Protein AF-A0A530ZH73-F1 (afdb_monomer_lite)

pLDDT: mean 87.18, std 15.29, range [37.81, 98.38]

Sequence (153 aa):
VDGMTAANDLGLTTAVPARSTIYADTYPRTIEIEASAGDPKAVRPVIYKLDFKRIAAKTAFWAGRPAMRVVQALTWFRDERSSFDAAINGIVRDLSRNPDRDKIAQDLRDNIHAVPAWMYPLVETITRRIAEDQTEGGPEPERAKGDHAEDVH

Secondary structure (DSSP, 8-state):
--HHHHHHHTTS-----SEEEEEESS--EEEEEETTTT-TT-SS--EEEEEEEE--GGG-TTTTSTTHHHHHHHHHHHHTT--HHHHHHHHHHHHTT-TTHHHHHHHHHHTGGGS-GGGHHHHHHHHHHHHHHHHHTSPPP------------

Radius of gyration: 22.28 Å; chains: 1; bounding box: 69×63×49 Å

Structure (mmCIF, N/CA/C/O backbone):
data_AF-A0A530ZH73-F1
#
_entry.id   AF-A0A530ZH73-F1
#
loop_
_atom_site.group_PDB
_atom_site.id
_atom_site.type_symbol
_atom_site.label_atom_id
_atom_site.label_alt_id
_atom_site.label_comp_id
_atom_site.label_asym_id
_atom_site.label_entity_id
_atom_site.label_seq_id
_atom_site.pdbx_PDB_ins_code
_atom_site.Cartn_x
_atom_site.Cartn_y
_atom_site.Cartn_z
_atom_site.occupancy
_atom_site.B_iso_or_equiv
_atom_site.auth_seq_id
_atom_site.auth_comp_id
_atom_site.auth_asym_id
_atom_site.auth_atom_id
_atom_site.pdbx_PDB_model_num
ATOM 1 N N . VAL A 1 1 ? 2.594 -6.491 -3.215 1.00 89.44 1 VAL A N 1
ATOM 2 C CA . VAL A 1 1 ? 3.288 -5.487 -4.052 1.00 89.44 1 VAL A CA 1
ATOM 3 C C . VAL A 1 1 ? 4.246 -4.732 -3.143 1.00 89.44 1 VAL A C 1
ATOM 5 O O . VAL A 1 1 ? 3.932 -4.633 -1.961 1.00 89.44 1 VAL A O 1
ATOM 8 N N . ASP A 1 2 ? 5.413 -4.306 -3.628 1.00 92.62 2 ASP A N 1
ATOM 9 C CA . ASP A 1 2 ? 6.339 -3.479 -2.843 1.00 92.62 2 ASP A CA 1
ATOM 10 C C . ASP A 1 2 ? 5.830 -2.047 -2.638 1.00 92.62 2 ASP A C 1
ATOM 12 O O . ASP A 1 2 ? 4.863 -1.605 -3.260 1.00 92.62 2 ASP A O 1
ATOM 16 N N . GLY A 1 3 ? 6.473 -1.328 -1.720 1.00 93.19 3 GLY A N 1
ATOM 17 C CA . GLY A 1 3 ? 6.004 -0.014 -1.307 1.00 93.19 3 GLY A CA 1
ATOM 18 C C . GLY A 1 3 ? 6.220 1.099 -2.336 1.00 93.19 3 GLY A C 1
ATOM 19 O O . GLY A 1 3 ? 5.362 1.969 -2.427 1.00 93.19 3 GLY A O 1
ATOM 20 N N . MET A 1 4 ? 7.270 1.046 -3.167 1.00 94.00 4 MET A N 1
ATOM 21 C CA . MET A 1 4 ? 7.462 2.026 -4.249 1.00 94.00 4 MET A CA 1
ATOM 22 C C . MET A 1 4 ? 6.349 1.910 -5.296 1.00 94.00 4 MET A C 1
ATOM 24 O O . MET A 1 4 ? 5.755 2.910 -5.689 1.00 94.00 4 MET A O 1
ATOM 28 N N . THR A 1 5 ? 6.024 0.683 -5.713 1.00 94.31 5 THR A N 1
ATOM 29 C CA . THR A 1 5 ? 4.929 0.443 -6.662 1.00 94.31 5 THR A CA 1
ATOM 30 C C . THR A 1 5 ? 3.591 0.834 -6.046 1.00 94.31 5 THR A C 1
ATOM 32 O O . THR A 1 5 ? 2.793 1.493 -6.695 1.00 94.31 5 THR A O 1
ATOM 35 N N . ALA A 1 6 ? 3.362 0.509 -4.770 1.00 95.62 6 ALA A N 1
ATOM 36 C CA . ALA A 1 6 ? 2.152 0.937 -4.073 1.00 95.62 6 ALA A CA 1
ATOM 37 C C . ALA A 1 6 ? 2.040 2.470 -3.964 1.00 95.62 6 ALA A C 1
ATOM 39 O O . ALA A 1 6 ? 0.950 3.014 -4.101 1.00 95.62 6 ALA A O 1
ATOM 40 N N . ALA A 1 7 ? 3.152 3.175 -3.743 1.00 95.06 7 ALA A N 1
ATOM 41 C CA . ALA A 1 7 ? 3.179 4.633 -3.720 1.00 95.06 7 ALA A CA 1
ATOM 42 C C . ALA A 1 7 ? 2.892 5.237 -5.104 1.00 95.06 7 ALA A C 1
ATOM 44 O O . ALA A 1 7 ? 2.198 6.249 -5.187 1.00 95.06 7 ALA A O 1
ATOM 45 N N . ASN A 1 8 ? 3.389 4.623 -6.183 1.00 94.88 8 ASN A N 1
ATOM 46 C CA . ASN A 1 8 ? 3.082 5.046 -7.549 1.00 94.88 8 ASN A CA 1
ATOM 47 C C . ASN A 1 8 ? 1.611 4.789 -7.916 1.00 94.88 8 ASN A C 1
ATOM 49 O O . ASN A 1 8 ? 0.968 5.698 -8.434 1.00 94.88 8 ASN A O 1
ATOM 53 N N . ASP A 1 9 ? 1.067 3.614 -7.571 1.00 92.94 9 ASP A N 1
ATOM 54 C CA . ASP A 1 9 ? -0.351 3.263 -7.763 1.00 92.94 9 ASP A CA 1
ATOM 55 C C . ASP A 1 9 ? -1.287 4.299 -7.113 1.00 92.94 9 ASP A C 1
ATOM 57 O O . ASP A 1 9 ? -2.334 4.613 -7.665 1.00 92.94 9 ASP A O 1
ATOM 61 N N . LEU A 1 10 ? -0.899 4.841 -5.951 1.00 94.62 10 LEU A N 1
ATOM 62 C CA . LEU A 1 10 ? -1.643 5.868 -5.205 1.00 94.62 10 LEU A CA 1
ATOM 63 C C . LEU A 1 10 ? -1.317 7.310 -5.649 1.00 94.62 10 LEU A C 1
ATOM 65 O O . LEU A 1 10 ? -1.707 8.271 -4.987 1.00 94.62 10 LEU A O 1
ATOM 69 N N . GLY A 1 11 ? -0.530 7.488 -6.715 1.00 93.50 11 GLY A N 1
ATOM 70 C CA . GLY A 1 11 ? -0.142 8.804 -7.231 1.00 93.50 11 GLY A CA 1
ATOM 71 C C . GLY A 1 11 ? 0.761 9.623 -6.299 1.00 93.50 11 GLY A C 1
ATOM 72 O O . GLY A 1 11 ? 0.888 10.834 -6.478 1.00 93.50 11 GLY A O 1
ATOM 73 N N . LEU A 1 12 ? 1.397 8.993 -5.306 1.00 93.69 12 LEU A N 1
ATOM 74 C CA . LEU A 1 12 ? 2.288 9.659 -4.345 1.00 93.69 12 LEU A CA 1
ATOM 75 C C . LEU A 1 12 ? 3.682 9.925 -4.924 1.00 93.69 12 LEU A C 1
ATOM 77 O O . LEU A 1 12 ? 4.447 10.716 -4.377 1.00 93.69 12 LEU A O 1
ATOM 81 N N . THR A 1 13 ? 4.015 9.253 -6.024 1.00 91.50 13 THR A N 1
ATOM 82 C CA . THR A 1 13 ? 5.246 9.455 -6.785 1.00 91.50 13 THR A CA 1
ATOM 83 C C . THR A 1 13 ? 4.978 9.305 -8.276 1.00 91.50 13 THR A C 1
ATOM 85 O O . THR A 1 13 ? 4.175 8.475 -8.705 1.00 91.50 13 THR A O 1
ATOM 88 N N . THR A 1 14 ? 5.686 10.095 -9.080 1.00 87.62 14 THR A N 1
ATOM 89 C CA . THR A 1 14 ? 5.667 10.019 -10.547 1.00 87.62 14 THR A CA 1
ATOM 90 C C . THR A 1 14 ? 6.751 9.097 -11.099 1.00 87.62 14 THR A C 1
ATOM 92 O O . THR A 1 14 ? 6.872 8.955 -12.315 1.00 87.62 14 THR A O 1
ATOM 95 N N . ALA A 1 15 ? 7.575 8.497 -10.234 1.00 84.12 15 ALA A N 1
ATOM 96 C CA . ALA A 1 15 ? 8.573 7.527 -10.651 1.00 84.12 15 ALA A CA 1
ATOM 97 C C . ALA A 1 15 ? 7.868 6.274 -11.186 1.00 84.12 15 ALA A C 1
ATOM 99 O O . ALA A 1 15 ? 7.284 5.511 -10.420 1.00 84.12 15 ALA A O 1
ATOM 100 N N . VAL A 1 16 ? 7.927 6.071 -12.504 1.00 80.31 16 VAL A N 1
ATOM 101 C CA . VAL A 1 16 ? 7.405 4.860 -13.144 1.00 80.31 16 VAL A CA 1
ATOM 102 C C . VAL A 1 16 ? 8.389 3.719 -12.874 1.00 80.31 16 VAL A C 1
ATOM 104 O O . VAL A 1 16 ? 9.540 3.796 -13.319 1.00 80.31 16 VAL A O 1
ATOM 107 N N . PRO A 1 17 ? 7.989 2.661 -12.149 1.00 81.31 17 PRO A N 1
ATOM 108 C CA . PRO A 1 17 ? 8.880 1.544 -11.892 1.00 81.31 17 PRO A CA 1
ATOM 109 C C . PRO A 1 17 ? 9.202 0.809 -13.197 1.00 81.31 17 PRO A C 1
ATOM 111 O O . PRO A 1 17 ? 8.314 0.471 -13.966 1.00 81.31 17 PRO A O 1
ATOM 114 N N . ALA A 1 18 ? 10.475 0.490 -13.430 1.00 87.69 18 ALA A N 1
ATOM 115 C CA . ALA A 1 18 ? 10.858 -0.499 -14.447 1.00 87.69 18 ALA A CA 1
ATOM 116 C C . ALA A 1 18 ? 10.736 -1.946 -13.920 1.00 87.69 18 ALA A C 1
ATOM 118 O O . ALA A 1 18 ? 10.874 -2.920 -14.662 1.00 87.69 18 ALA A O 1
ATOM 119 N N . ARG A 1 19 ? 10.532 -2.089 -12.606 1.00 91.75 19 ARG A N 1
ATOM 120 C CA . ARG A 1 19 ? 10.448 -3.357 -11.888 1.00 91.75 19 ARG A CA 1
ATOM 121 C C . ARG A 1 19 ? 9.549 -3.210 -10.668 1.00 91.75 19 ARG A C 1
ATOM 123 O O . ARG A 1 19 ? 9.690 -2.227 -9.945 1.00 91.75 19 ARG A O 1
ATOM 130 N N . SER A 1 20 ? 8.770 -4.246 -10.379 1.00 93.75 20 SER A N 1
ATOM 131 C CA . SER A 1 20 ? 8.004 -4.365 -9.139 1.00 93.75 20 SER A CA 1
ATOM 132 C C . SER A 1 20 ? 8.173 -5.727 -8.488 1.00 93.75 20 SER A C 1
ATOM 134 O O . SER A 1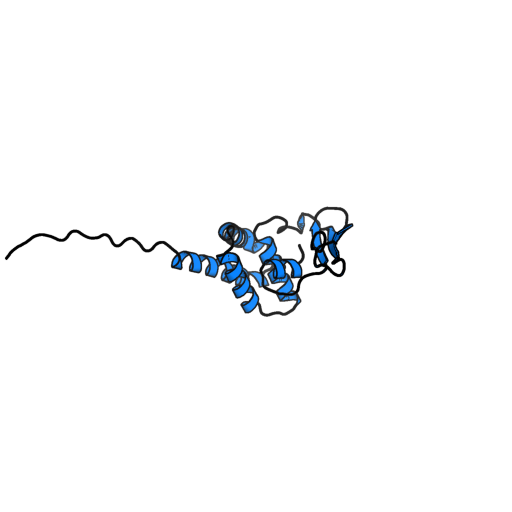 20 ? 8.200 -6.761 -9.153 1.00 93.75 20 SER A O 1
ATOM 136 N N . THR A 1 21 ? 8.259 -5.731 -7.160 1.00 93.69 21 THR A N 1
ATOM 137 C CA . THR A 1 21 ? 8.329 -6.953 -6.360 1.00 93.69 21 THR A CA 1
ATOM 138 C C . THR A 1 21 ? 6.937 -7.364 -5.881 1.00 93.69 21 THR A C 1
ATOM 140 O O . THR A 1 21 ? 6.220 -6.605 -5.222 1.00 93.69 21 THR A O 1
ATOM 143 N N . ILE A 1 22 ? 6.555 -8.607 -6.162 1.00 91.88 22 ILE A N 1
ATOM 144 C CA . ILE A 1 22 ? 5.312 -9.225 -5.709 1.00 91.88 22 ILE A CA 1
ATOM 145 C C . ILE A 1 22 ? 5.636 -10.270 -4.645 1.00 91.88 22 ILE A C 1
ATOM 147 O O . ILE A 1 22 ? 6.219 -11.314 -4.922 1.00 91.88 22 ILE A O 1
ATOM 151 N N . TYR A 1 23 ? 5.240 -9.993 -3.407 1.00 90.62 23 TYR A N 1
ATOM 152 C CA . TYR A 1 23 ? 5.322 -10.965 -2.324 1.00 90.62 23 TYR A CA 1
ATOM 153 C C . TYR A 1 23 ? 4.114 -11.899 -2.376 1.00 90.62 23 TYR A C 1
ATOM 155 O O . TYR A 1 23 ? 2.977 -11.433 -2.298 1.00 90.62 23 TYR A O 1
ATOM 163 N N . ALA A 1 24 ? 4.360 -13.198 -2.517 1.00 87.00 24 ALA A N 1
ATOM 164 C CA . ALA A 1 24 ? 3.322 -14.223 -2.603 1.00 87.00 24 ALA A CA 1
ATOM 165 C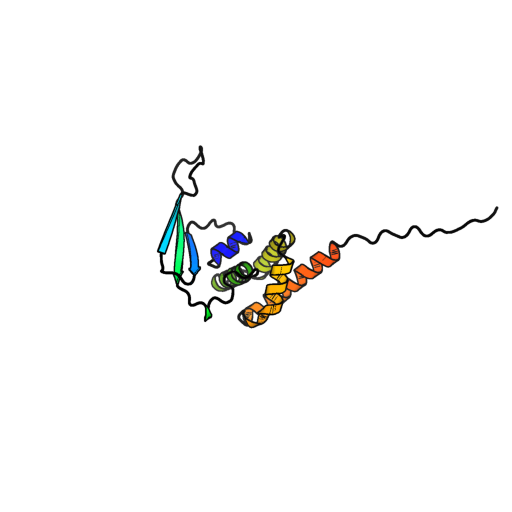 C . ALA A 1 24 ? 3.837 -15.563 -2.058 1.00 87.00 24 ALA A C 1
ATOM 167 O O . ALA A 1 24 ? 5.046 -15.794 -2.011 1.00 87.00 24 ALA A O 1
ATOM 168 N N . ASP A 1 25 ? 2.937 -16.466 -1.666 1.00 86.94 25 ASP A N 1
ATOM 169 C CA . ASP A 1 25 ? 3.314 -17.829 -1.269 1.00 86.94 25 ASP A CA 1
ATOM 170 C C . ASP A 1 25 ? 3.476 -18.735 -2.500 1.00 86.94 25 ASP A C 1
ATOM 172 O O . ASP A 1 25 ? 2.735 -19.684 -2.729 1.00 86.94 25 ASP A O 1
ATOM 176 N N . THR A 1 26 ? 4.440 -18.383 -3.347 1.00 83.06 26 THR A N 1
ATOM 177 C CA . THR A 1 26 ? 4.824 -19.140 -4.543 1.00 83.06 26 THR A CA 1
ATOM 178 C C . THR A 1 26 ? 6.343 -19.258 -4.611 1.00 83.06 26 THR A C 1
ATOM 180 O O . THR A 1 26 ? 7.075 -18.562 -3.898 1.00 83.06 26 THR A O 1
ATOM 183 N N . TYR A 1 27 ? 6.834 -20.132 -5.488 1.00 88.94 27 TYR A N 1
ATOM 184 C CA . TYR A 1 27 ? 8.245 -20.162 -5.847 1.00 88.94 27 TYR A CA 1
ATOM 185 C C . TYR A 1 27 ? 8.697 -18.802 -6.391 1.00 88.94 27 TYR A C 1
ATOM 187 O O . TYR A 1 27 ? 7.984 -18.215 -7.217 1.00 88.94 27 TYR A O 1
ATOM 195 N N . PRO A 1 28 ? 9.873 -18.307 -5.960 1.00 94.12 28 PRO A N 1
ATOM 196 C CA . PRO A 1 28 ? 10.452 -17.106 -6.529 1.00 94.12 28 PRO A CA 1
ATOM 197 C C . PRO A 1 28 ? 10.657 -17.253 -8.035 1.00 94.12 28 PRO A C 1
ATOM 199 O O . PRO A 1 28 ? 11.170 -18.270 -8.502 1.00 94.12 28 PRO A O 1
ATOM 202 N N . ARG A 1 29 ? 10.249 -16.239 -8.792 1.00 95.44 29 ARG A N 1
ATOM 203 C CA . ARG A 1 29 ? 10.399 -16.189 -10.250 1.00 95.44 29 ARG A CA 1
ATOM 204 C C . ARG A 1 29 ? 10.319 -14.752 -10.734 1.00 95.44 29 ARG A C 1
ATOM 206 O O . ARG A 1 29 ? 9.660 -13.935 -10.100 1.00 95.44 29 ARG A O 1
ATOM 213 N N . THR A 1 30 ? 10.900 -14.477 -11.891 1.00 95.75 30 THR A N 1
ATOM 214 C CA . THR A 1 30 ? 10.742 -13.195 -12.582 1.00 95.75 30 THR A CA 1
ATOM 215 C C . THR A 1 30 ? 9.880 -13.395 -13.819 1.00 95.75 30 THR A C 1
ATOM 217 O O . THR A 1 30 ? 10.018 -14.395 -14.526 1.00 95.75 30 THR A O 1
ATOM 220 N N . ILE A 1 31 ? 8.967 -12.462 -14.063 1.00 94.88 31 ILE A N 1
ATOM 221 C CA . ILE A 1 31 ? 8.211 -12.357 -15.310 1.00 94.88 31 ILE A CA 1
ATOM 222 C C . ILE A 1 31 ? 8.615 -11.045 -15.971 1.00 94.88 31 ILE A C 1
ATOM 224 O O . ILE A 1 31 ? 8.646 -10.009 -15.312 1.00 94.88 31 ILE A O 1
ATOM 228 N N . GLU A 1 32 ? 8.924 -11.087 -17.261 1.00 95.06 32 GLU A N 1
ATOM 229 C CA . GLU A 1 32 ? 9.189 -9.895 -18.062 1.00 95.06 32 GLU A CA 1
ATOM 230 C C . GLU A 1 32 ? 7.986 -9.626 -18.964 1.00 95.06 32 GLU A C 1
ATOM 232 O O . GLU A 1 32 ? 7.455 -10.541 -19.594 1.00 95.06 32 GLU A O 1
ATOM 237 N N . ILE A 1 33 ? 7.536 -8.376 -18.984 1.00 92.88 33 ILE A N 1
ATOM 238 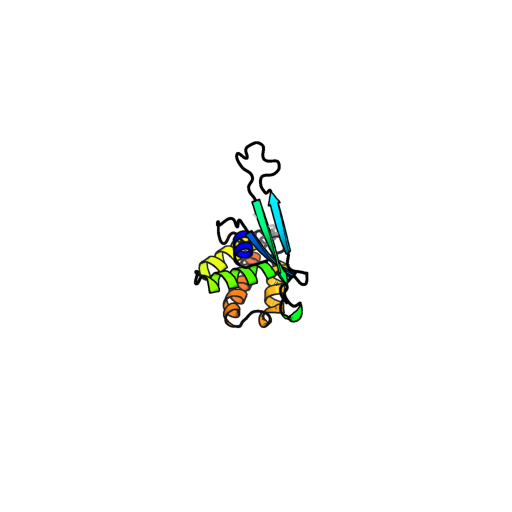C CA . ILE A 1 33 ? 6.437 -7.897 -19.817 1.00 92.88 33 ILE A CA 1
ATOM 239 C C . ILE A 1 33 ? 7.000 -6.832 -20.749 1.00 92.88 33 ILE A C 1
ATOM 241 O O . ILE A 1 33 ? 7.630 -5.881 -20.289 1.00 92.88 33 ILE A O 1
ATOM 245 N N . GLU A 1 34 ? 6.751 -6.957 -22.048 1.00 91.88 34 GLU A N 1
ATOM 246 C CA . GLU A 1 34 ? 7.003 -5.869 -22.989 1.00 91.88 34 GLU A CA 1
ATOM 247 C C . GLU A 1 34 ? 5.859 -4.851 -22.897 1.00 91.88 34 GLU A C 1
ATOM 249 O O . GLU A 1 34 ? 4.811 -4.998 -23.520 1.00 91.88 34 GLU A O 1
ATOM 254 N N . ALA A 1 35 ? 6.049 -3.817 -22.082 1.00 86.88 35 ALA A N 1
ATOM 255 C CA . ALA A 1 35 ? 5.049 -2.788 -21.810 1.00 86.88 35 ALA A CA 1
ATOM 256 C C . ALA A 1 35 ? 4.735 -1.905 -23.031 1.00 86.88 35 ALA A C 1
ATOM 258 O O . ALA A 1 35 ? 3.699 -1.250 -23.066 1.00 86.88 35 ALA A O 1
ATOM 259 N N . SER A 1 36 ? 5.621 -1.888 -24.030 1.00 87.12 36 SER A N 1
ATOM 260 C CA . SER A 1 36 ? 5.433 -1.184 -25.304 1.00 87.12 36 SER A CA 1
ATOM 261 C C . SER A 1 36 ? 4.775 -2.037 -26.391 1.00 87.12 36 SER A C 1
ATOM 263 O O . SER A 1 36 ? 4.604 -1.557 -27.512 1.00 87.12 36 SER A O 1
ATOM 265 N N . ALA A 1 37 ? 4.445 -3.301 -26.107 1.00 86.25 37 ALA A N 1
ATOM 266 C CA . ALA A 1 37 ? 3.852 -4.184 -27.101 1.00 86.25 37 ALA A CA 1
AT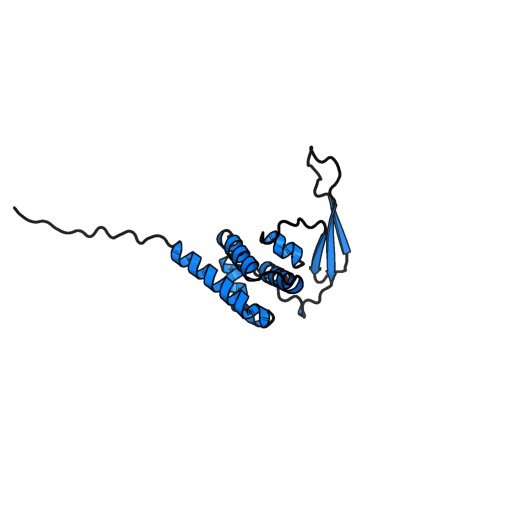OM 267 C C . ALA A 1 37 ? 2.515 -3.605 -27.596 1.00 86.25 37 ALA A C 1
ATOM 269 O O . ALA A 1 37 ? 1.586 -3.394 -26.817 1.00 86.25 37 ALA A O 1
ATOM 270 N N . GLY A 1 38 ? 2.423 -3.348 -28.903 1.00 82.88 38 GLY A N 1
ATOM 271 C CA . GLY A 1 38 ? 1.230 -2.777 -29.534 1.00 82.88 38 GLY A CA 1
ATOM 272 C C . GLY A 1 38 ? 1.195 -1.248 -29.627 1.00 82.88 38 GLY A C 1
ATOM 273 O O . GLY A 1 38 ? 0.246 -0.726 -30.208 1.00 82.88 38 GLY A O 1
ATOM 274 N N . ASP A 1 39 ? 2.207 -0.523 -29.133 1.00 87.31 39 ASP A N 1
ATOM 275 C CA . ASP A 1 39 ? 2.339 0.916 -29.394 1.00 87.31 39 ASP A CA 1
ATOM 276 C C . ASP A 1 39 ? 3.045 1.153 -30.747 1.00 87.31 39 ASP A C 1
ATOM 278 O O . ASP A 1 39 ? 4.249 0.902 -30.866 1.00 87.31 39 ASP A O 1
ATOM 282 N N . PRO A 1 40 ? 2.346 1.672 -31.778 1.00 83.12 40 PRO A N 1
ATOM 283 C CA . PRO A 1 40 ? 2.933 1.906 -33.099 1.00 83.12 40 PRO A CA 1
ATOM 284 C C . PRO A 1 40 ? 4.016 2.995 -33.106 1.00 83.12 40 PRO A C 1
ATOM 286 O O . PRO A 1 40 ? 4.708 3.157 -34.110 1.00 83.12 40 PRO A O 1
ATOM 289 N N . LYS A 1 41 ? 4.160 3.766 -32.020 1.00 88.69 41 LYS A N 1
ATOM 290 C CA . LYS A 1 41 ? 5.172 4.820 -31.869 1.00 88.69 41 LYS A CA 1
ATOM 291 C C . LYS A 1 41 ? 6.372 4.378 -31.033 1.00 88.69 41 LYS A C 1
ATOM 293 O O . LYS A 1 41 ? 7.315 5.158 -30.882 1.00 88.69 41 LYS A O 1
ATOM 298 N N . ALA A 1 42 ? 6.366 3.159 -30.491 1.00 83.50 42 ALA A N 1
ATOM 299 C CA . ALA A 1 42 ? 7.472 2.658 -29.692 1.00 83.50 42 ALA A CA 1
ATOM 300 C C . ALA A 1 42 ? 8.732 2.486 -30.554 1.00 83.50 42 ALA A C 1
ATOM 302 O O . ALA A 1 42 ? 8.804 1.643 -31.443 1.00 83.50 42 ALA A O 1
ATOM 303 N N . VAL A 1 43 ? 9.757 3.292 -30.271 1.00 86.81 43 VAL A N 1
ATOM 304 C CA . VAL A 1 43 ? 11.045 3.245 -30.989 1.00 86.81 43 VAL A CA 1
ATOM 305 C C . VAL A 1 43 ? 11.932 2.104 -30.472 1.00 86.81 43 VAL A C 1
ATOM 307 O O . VAL A 1 43 ? 12.825 1.634 -31.177 1.00 86.81 43 VAL A O 1
ATOM 310 N N . ARG A 1 44 ? 11.714 1.662 -29.226 1.00 87.25 44 ARG A N 1
ATOM 311 C CA . ARG A 1 44 ? 12.430 0.558 -28.571 1.00 87.25 44 ARG A CA 1
ATOM 312 C C . ARG A 1 44 ? 11.503 -0.178 -27.600 1.00 87.25 44 ARG A C 1
ATOM 314 O O . ARG A 1 44 ? 10.647 0.481 -27.006 1.00 87.25 44 ARG A O 1
ATOM 321 N N . PRO A 1 45 ? 11.706 -1.493 -27.392 1.00 86.19 45 PRO A N 1
ATOM 322 C CA . PRO A 1 45 ? 10.922 -2.253 -26.433 1.00 86.19 45 PRO A CA 1
ATOM 323 C C . PRO A 1 45 ? 11.175 -1.756 -25.007 1.00 86.19 45 PRO A C 1
ATOM 325 O O . PRO A 1 45 ? 12.324 -1.605 -24.579 1.00 86.19 45 PRO A O 1
ATOM 328 N N . VAL A 1 46 ? 10.097 -1.521 -24.265 1.00 88.88 46 VAL A N 1
ATOM 329 C CA . VAL A 1 46 ? 10.135 -1.200 -22.837 1.00 88.88 46 VAL A CA 1
ATOM 330 C C . VAL A 1 46 ? 9.810 -2.468 -22.069 1.00 88.88 46 VAL A C 1
ATOM 332 O O . VAL A 1 46 ? 8.680 -2.947 -22.103 1.00 88.88 46 VAL A O 1
ATOM 335 N N . ILE A 1 47 ? 10.804 -3.017 -21.374 1.00 91.00 47 ILE A N 1
ATOM 336 C CA . ILE A 1 47 ? 10.628 -4.230 -20.576 1.00 91.00 47 ILE A CA 1
ATOM 337 C C . ILE A 1 47 ? 10.367 -3.857 -19.124 1.00 91.00 47 ILE A C 1
ATOM 339 O O . ILE A 1 47 ? 11.192 -3.216 -18.473 1.00 91.00 47 ILE A O 1
ATOM 343 N N . TYR A 1 48 ? 9.236 -4.320 -18.615 1.00 92.81 48 TYR A N 1
ATOM 344 C CA . TYR A 1 48 ? 8.847 -4.212 -17.224 1.00 92.81 48 TYR A CA 1
ATOM 345 C C . TYR A 1 48 ? 9.005 -5.566 -16.525 1.00 92.81 48 TYR A C 1
ATOM 347 O O . TYR A 1 48 ? 8.562 -6.594 -17.039 1.00 92.81 48 TYR A O 1
ATOM 355 N N . LYS A 1 49 ? 9.643 -5.585 -15.349 1.00 95.25 49 LYS A N 1
ATOM 356 C CA . LYS A 1 49 ? 9.936 -6.830 -14.614 1.00 95.25 49 LYS A CA 1
ATOM 357 C C . LYS A 1 49 ? 9.050 -6.996 -13.383 1.00 95.25 49 LYS A C 1
ATOM 359 O O . LYS A 1 49 ? 9.002 -6.116 -12.531 1.00 95.25 49 LYS A O 1
ATOM 364 N N . LEU A 1 50 ? 8.418 -8.156 -13.237 1.00 93.94 50 LEU A N 1
ATOM 365 C CA . LEU A 1 50 ? 7.722 -8.561 -12.018 1.00 93.94 50 LEU A CA 1
ATOM 366 C C . LEU A 1 50 ? 8.535 -9.634 -11.307 1.00 93.94 50 LEU A C 1
ATOM 368 O O . LEU A 1 50 ? 8.606 -10.774 -11.768 1.00 93.94 50 LEU A O 1
ATOM 372 N N . ASP A 1 51 ? 9.112 -9.275 -10.168 1.00 95.19 51 ASP A N 1
ATOM 373 C CA . ASP A 1 51 ? 9.882 -10.186 -9.330 1.00 95.19 51 ASP A CA 1
ATOM 374 C C . ASP A 1 51 ? 8.989 -10.769 -8.236 1.00 95.19 51 ASP A C 1
ATOM 376 O O . ASP A 1 51 ? 8.614 -10.092 -7.280 1.00 95.19 51 ASP A O 1
ATOM 380 N N . PHE A 1 52 ? 8.657 -12.051 -8.343 1.00 94.00 52 PHE A N 1
ATOM 381 C CA . PHE A 1 52 ? 7.928 -12.771 -7.311 1.00 94.00 52 PHE A CA 1
ATOM 382 C C . PHE A 1 52 ? 8.905 -13.237 -6.238 1.00 94.00 52 PHE A C 1
ATOM 384 O O . PHE A 1 52 ? 9.845 -13.982 -6.519 1.00 94.00 52 PHE A O 1
ATOM 391 N N . LYS A 1 53 ? 8.673 -12.815 -4.995 1.00 93.00 53 LYS A N 1
ATOM 392 C CA . LYS A 1 53 ? 9.438 -13.250 -3.823 1.00 93.00 53 LYS A CA 1
ATOM 393 C C . LYS A 1 53 ? 8.537 -14.011 -2.870 1.00 93.00 53 LYS A C 1
ATOM 395 O O . LYS A 1 53 ? 7.408 -13.599 -2.599 1.00 93.00 53 LYS A O 1
ATOM 400 N N . ARG A 1 54 ? 9.064 -15.106 -2.325 1.00 91.62 54 ARG A N 1
ATOM 401 C CA . ARG A 1 54 ? 8.324 -15.905 -1.357 1.00 91.62 54 ARG A CA 1
ATOM 402 C C . ARG A 1 54 ? 8.203 -15.162 -0.031 1.00 91.62 54 ARG A C 1
ATOM 404 O O . ARG A 1 54 ? 9.205 -14.705 0.514 1.00 91.62 54 ARG A O 1
ATOM 411 N N . ILE A 1 55 ? 6.989 -15.094 0.501 1.00 89.25 55 ILE A N 1
ATOM 412 C CA . ILE A 1 55 ? 6.714 -14.656 1.871 1.00 89.25 55 ILE A CA 1
ATOM 413 C C . ILE A 1 55 ? 5.810 -15.686 2.544 1.00 89.25 5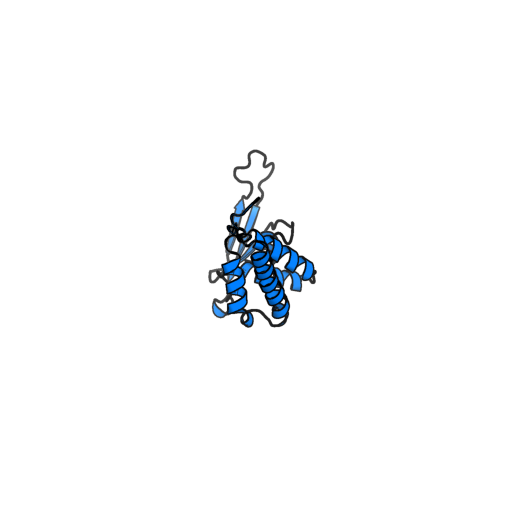5 ILE A C 1
ATOM 415 O O . ILE A 1 55 ? 4.959 -16.289 1.894 1.00 89.25 55 ILE A O 1
ATOM 419 N N . ALA A 1 56 ? 5.992 -15.905 3.845 1.00 83.88 56 ALA A N 1
ATOM 420 C CA . ALA A 1 56 ? 5.089 -16.771 4.587 1.00 83.88 56 ALA A CA 1
ATOM 421 C C . ALA A 1 56 ? 3.722 -16.088 4.742 1.00 83.88 56 ALA A C 1
ATOM 423 O O . ALA A 1 56 ? 3.659 -14.908 5.094 1.00 83.88 56 ALA A O 1
ATOM 424 N N . ALA A 1 57 ? 2.630 -16.840 4.570 1.00 77.31 57 ALA A N 1
ATOM 425 C CA . ALA A 1 57 ? 1.271 -16.320 4.750 1.00 77.31 57 ALA A CA 1
ATOM 426 C C . ALA A 1 57 ? 1.084 -15.639 6.120 1.00 77.31 57 ALA A C 1
ATOM 428 O O . ALA A 1 57 ? 0.498 -14.564 6.209 1.00 77.31 57 ALA A O 1
ATOM 429 N N . LYS A 1 58 ? 1.698 -16.196 7.175 1.00 74.38 58 LYS A N 1
ATOM 430 C CA . LYS A 1 58 ? 1.663 -15.648 8.543 1.00 74.38 58 LYS A CA 1
ATOM 431 C C . LYS A 1 58 ? 2.207 -14.217 8.673 1.00 74.38 58 LYS A C 1
ATOM 433 O O . LYS A 1 58 ? 1.838 -13.516 9.603 1.00 74.38 58 LYS A O 1
ATOM 438 N N . THR A 1 59 ? 3.106 -13.796 7.781 1.00 79.31 59 THR A N 1
ATOM 439 C CA . THR A 1 59 ? 3.695 -12.445 7.780 1.00 79.31 59 THR A CA 1
ATOM 440 C C . THR A 1 59 ? 3.085 -11.541 6.710 1.00 79.31 59 THR A C 1
ATOM 442 O O . THR A 1 59 ? 3.414 -10.363 6.640 1.00 79.31 59 THR A O 1
ATOM 445 N N . ALA A 1 60 ? 2.201 -12.079 5.870 1.00 86.88 60 ALA A N 1
ATOM 446 C CA . ALA A 1 60 ? 1.598 -11.391 4.739 1.00 86.88 60 ALA A CA 1
ATOM 447 C C . ALA A 1 60 ? 0.144 -10.987 5.031 1.00 86.88 60 ALA A C 1
ATOM 449 O O . ALA A 1 60 ? -0.707 -11.103 4.157 1.00 86.88 60 ALA A O 1
ATOM 450 N N . PHE A 1 61 ? -0.142 -10.512 6.250 1.00 92.38 61 PHE A N 1
ATOM 451 C CA . PHE A 1 61 ? -1.501 -10.170 6.694 1.00 92.38 61 PHE A CA 1
ATOM 452 C C . PHE A 1 61 ? -2.256 -9.282 5.693 1.00 92.38 61 PHE A C 1
ATOM 454 O O . PHE A 1 61 ? -3.410 -9.540 5.369 1.00 92.38 61 PHE A O 1
ATOM 461 N N . TRP A 1 62 ? -1.584 -8.252 5.173 1.00 94.62 62 TRP A N 1
ATOM 462 C CA . TRP A 1 62 ? -2.181 -7.291 4.249 1.00 94.62 62 TRP A CA 1
ATOM 463 C C . TRP A 1 62 ? -2.317 -7.813 2.815 1.00 94.62 62 TRP A C 1
ATOM 465 O O . TRP A 1 62 ? -2.930 -7.147 1.991 1.00 94.62 62 TRP A O 1
ATOM 475 N N . ALA A 1 63 ? -1.766 -8.978 2.467 1.00 91.88 63 ALA A N 1
ATOM 476 C CA . ALA A 1 63 ? -1.847 -9.490 1.103 1.00 91.88 63 ALA A CA 1
ATOM 477 C C . ALA A 1 63 ? -3.309 -9.721 0.681 1.00 91.88 63 ALA A C 1
ATOM 479 O O . ALA A 1 63 ? -4.069 -10.396 1.367 1.00 91.88 63 ALA A O 1
ATOM 480 N N . GLY A 1 64 ? -3.701 -9.139 -0.457 1.00 91.12 64 GLY A N 1
ATOM 481 C CA . GLY A 1 64 ? -5.060 -9.248 -1.000 1.00 91.12 64 GLY A CA 1
ATOM 482 C C . GLY A 1 64 ? -6.127 -8.420 -0.275 1.00 91.12 64 GLY A C 1
ATOM 483 O O . GLY A 1 64 ? -7.262 -8.385 -0.740 1.00 91.12 64 GLY A O 1
ATOM 484 N N . ARG A 1 65 ? -5.787 -7.733 0.823 1.00 96.00 65 ARG A N 1
ATOM 485 C CA . ARG A 1 65 ? -6.735 -6.886 1.557 1.00 96.00 65 ARG A CA 1
ATOM 486 C C . ARG A 1 65 ? -6.895 -5.504 0.903 1.00 96.00 65 ARG A C 1
ATOM 488 O O . ARG A 1 65 ? -5.923 -5.011 0.320 1.00 96.00 65 ARG A O 1
ATOM 495 N N . PRO A 1 66 ? -8.066 -4.847 1.019 1.00 97.31 66 PRO A N 1
ATOM 496 C CA . PRO A 1 66 ? -8.307 -3.522 0.440 1.00 97.31 66 PRO A CA 1
ATOM 497 C C . PRO A 1 66 ? -7.235 -2.481 0.789 1.00 97.31 66 PRO A C 1
ATOM 499 O O . PRO A 1 66 ? -6.724 -1.798 -0.098 1.00 97.31 66 PRO A O 1
ATOM 502 N N . ALA A 1 67 ? -6.824 -2.396 2.056 1.00 97.69 67 ALA A N 1
ATOM 503 C CA . ALA A 1 67 ? -5.894 -1.364 2.510 1.00 97.69 67 ALA A CA 1
ATOM 504 C C . ALA A 1 67 ? -4.409 -1.664 2.242 1.00 97.69 67 ALA A C 1
ATOM 506 O O . ALA A 1 67 ? -3.537 -0.867 2.595 1.00 97.69 67 ALA A O 1
ATOM 507 N N . MET A 1 68 ? -4.097 -2.787 1.585 1.00 96.75 68 MET A N 1
ATOM 508 C CA . MET A 1 68 ? -2.724 -3.247 1.351 1.00 96.75 68 MET A CA 1
ATOM 509 C C . MET A 1 68 ? -1.820 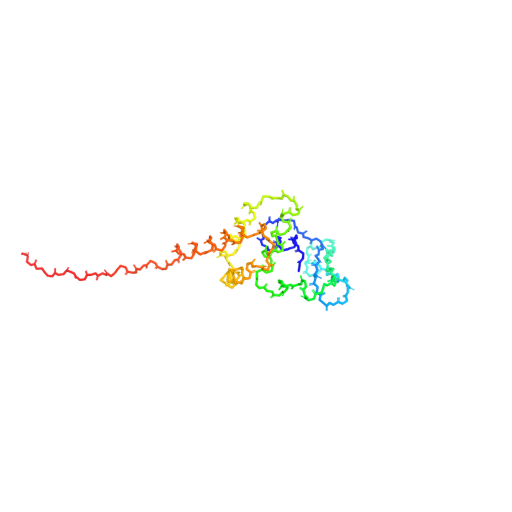-2.169 0.753 1.00 96.75 68 MET A C 1
ATOM 511 O O . MET A 1 68 ? -0.709 -1.959 1.239 1.00 96.75 68 MET A O 1
ATOM 515 N N . ARG A 1 69 ? -2.297 -1.463 -0.279 1.00 96.56 69 ARG A N 1
ATOM 516 C CA . ARG A 1 69 ? -1.509 -0.439 -0.982 1.00 96.56 69 ARG A CA 1
ATOM 517 C C . ARG A 1 69 ? -1.159 0.738 -0.080 1.00 96.56 69 ARG A C 1
ATOM 519 O O . ARG A 1 69 ? -0.014 1.174 -0.086 1.00 96.56 69 ARG A O 1
ATOM 526 N N . VAL A 1 70 ? -2.103 1.191 0.743 1.00 97.75 70 VAL A N 1
ATOM 527 C CA . VAL A 1 70 ? -1.879 2.283 1.701 1.00 97.75 70 VAL A CA 1
ATOM 528 C C . VAL A 1 70 ? -0.774 1.903 2.688 1.00 97.75 70 VAL A C 1
ATOM 530 O O . VAL A 1 70 ? 0.185 2.651 2.865 1.00 97.75 70 VAL A O 1
ATOM 533 N N . VAL A 1 71 ? -0.849 0.704 3.272 1.00 97.19 71 VAL A N 1
ATOM 534 C CA . VAL A 1 71 ? 0.143 0.222 4.248 1.00 97.19 71 VAL A CA 1
ATOM 535 C C . VAL A 1 71 ? 1.536 0.078 3.624 1.00 97.19 71 VAL A C 1
ATOM 537 O O . VAL A 1 71 ? 2.536 0.483 4.226 1.00 97.19 71 VAL A O 1
ATOM 540 N N . GLN A 1 72 ? 1.620 -0.471 2.408 1.00 96.38 72 GLN A N 1
ATOM 541 C CA . GLN A 1 72 ? 2.892 -0.622 1.694 1.00 96.38 72 GLN A CA 1
ATOM 542 C C . GLN A 1 72 ? 3.503 0.737 1.332 1.00 96.38 72 GLN A C 1
ATOM 544 O O . GLN A 1 72 ? 4.697 0.944 1.551 1.00 96.38 72 GLN A O 1
ATOM 549 N N . ALA A 1 73 ? 2.692 1.682 0.851 1.00 96.62 73 ALA A N 1
ATOM 550 C CA . ALA A 1 73 ? 3.154 3.021 0.509 1.00 96.62 73 ALA A CA 1
ATOM 551 C C . ALA A 1 73 ? 3.681 3.776 1.738 1.00 96.62 73 ALA A C 1
ATOM 553 O O . ALA A 1 73 ? 4.791 4.300 1.705 1.00 96.62 73 ALA A O 1
ATOM 554 N N . LEU A 1 74 ? 2.949 3.765 2.859 1.00 97.00 74 LEU A N 1
ATOM 555 C CA . LEU A 1 74 ? 3.406 4.390 4.107 1.00 97.00 74 LEU A CA 1
ATOM 556 C C . LEU A 1 74 ? 4.719 3.778 4.614 1.00 97.00 74 LEU A C 1
ATOM 558 O O . LEU A 1 74 ? 5.590 4.498 5.099 1.00 97.00 74 LEU A O 1
ATOM 562 N N . THR A 1 75 ? 4.881 2.458 4.483 1.00 94.75 75 THR A N 1
ATOM 563 C CA . THR A 1 75 ? 6.133 1.775 4.847 1.00 94.75 75 THR A CA 1
ATOM 564 C C . THR A 1 75 ? 7.301 2.270 3.994 1.00 94.75 75 THR A C 1
ATOM 566 O O . THR A 1 75 ? 8.359 2.575 4.536 1.00 94.75 75 THR A O 1
ATOM 569 N N . TRP A 1 76 ? 7.098 2.442 2.686 1.00 94.12 76 TRP A N 1
ATOM 570 C CA . TRP A 1 76 ? 8.120 2.995 1.793 1.00 94.12 76 TRP A CA 1
ATOM 571 C C . TRP A 1 76 ? 8.458 4.454 2.107 1.00 94.12 76 TRP A C 1
ATOM 573 O O . TRP A 1 76 ? 9.634 4.781 2.218 1.00 94.12 76 TRP A O 1
ATOM 583 N N . PHE A 1 77 ? 7.462 5.309 2.361 1.00 94.50 77 PHE A N 1
ATOM 584 C CA . PHE A 1 77 ? 7.703 6.701 2.768 1.00 94.50 77 PHE A CA 1
ATOM 585 C C . PHE A 1 77 ? 8.543 6.797 4.044 1.00 94.50 77 PHE A C 1
ATOM 587 O O . PHE A 1 77 ? 9.425 7.652 4.141 1.00 94.50 77 PHE A O 1
ATOM 594 N N . ARG A 1 78 ? 8.303 5.900 5.008 1.00 93.38 78 ARG A N 1
ATOM 595 C CA . ARG A 1 78 ? 9.130 5.802 6.213 1.00 93.38 78 ARG A CA 1
ATOM 596 C C . ARG A 1 78 ? 10.570 5.439 5.871 1.00 93.38 78 ARG A C 1
ATOM 598 O O . ARG A 1 78 ? 11.494 6.077 6.371 1.00 93.38 78 ARG A O 1
ATOM 605 N N . ASP A 1 79 ? 10.750 4.403 5.059 1.00 91.88 79 ASP A N 1
ATOM 606 C CA . ASP A 1 79 ? 12.064 3.855 4.738 1.00 91.88 79 ASP A CA 1
ATOM 607 C C . ASP A 1 79 ? 12.889 4.845 3.886 1.00 91.88 79 ASP A C 1
ATOM 609 O O . ASP A 1 79 ? 14.096 4.973 4.093 1.00 91.88 79 ASP A O 1
ATOM 613 N N . GLU A 1 80 ? 12.237 5.638 3.027 1.00 90.88 80 GLU A N 1
ATOM 614 C CA . GLU A 1 80 ? 12.853 6.750 2.286 1.00 90.88 80 GLU A CA 1
ATOM 615 C C . GLU A 1 80 ? 13.023 8.039 3.105 1.00 90.88 80 GLU A C 1
ATOM 617 O O . GLU A 1 80 ? 13.615 9.002 2.620 1.00 90.88 80 GLU A O 1
ATOM 622 N N . ARG A 1 81 ? 12.534 8.079 4.353 1.00 89.06 81 ARG A N 1
ATOM 623 C CA . ARG A 1 81 ? 12.522 9.279 5.215 1.00 89.06 81 ARG A CA 1
ATOM 624 C C . ARG A 1 81 ? 11.831 10.482 4.557 1.00 89.06 81 ARG A C 1
ATOM 626 O O . ARG A 1 81 ? 12.230 11.629 4.755 1.00 89.06 81 ARG A O 1
ATOM 633 N N . SER A 1 82 ? 10.788 10.203 3.784 1.00 89.44 82 SER A N 1
ATOM 634 C CA . SER A 1 82 ? 9.969 11.198 3.096 1.00 89.44 82 SER A CA 1
ATOM 635 C C . SER A 1 82 ? 8.890 11.794 4.010 1.00 89.44 82 SER A C 1
ATOM 637 O O . SER A 1 82 ? 8.600 11.280 5.090 1.00 89.44 82 SER A O 1
ATOM 639 N N . SER A 1 83 ? 8.275 12.900 3.579 1.00 91.88 83 SER A N 1
ATOM 640 C CA . SER A 1 83 ? 7.215 13.570 4.344 1.00 91.88 83 SER A CA 1
ATOM 641 C C . SER A 1 83 ? 5.938 12.725 4.413 1.00 91.88 83 SER A C 1
ATOM 643 O O . SER A 1 83 ? 5.314 12.438 3.387 1.00 91.88 83 SER A O 1
ATOM 645 N N . PHE A 1 84 ? 5.501 12.391 5.630 1.00 94.31 84 PHE A N 1
ATOM 646 C CA . PHE A 1 84 ? 4.217 11.720 5.845 1.00 94.31 84 PHE A CA 1
ATOM 647 C C . PHE A 1 84 ? 3.013 12.625 5.595 1.00 94.31 84 PHE A C 1
ATOM 649 O O . PHE A 1 84 ? 1.978 12.120 5.176 1.00 94.31 84 PHE A O 1
ATOM 656 N N . ASP A 1 85 ? 3.132 13.941 5.779 1.00 94.19 85 ASP A N 1
ATOM 657 C CA . ASP A 1 85 ? 2.032 14.864 5.478 1.00 94.19 85 ASP A CA 1
ATOM 658 C C . ASP A 1 85 ? 1.706 14.858 3.983 1.00 94.19 85 ASP A C 1
ATOM 660 O O . ASP A 1 85 ? 0.539 14.800 3.591 1.00 94.19 85 ASP A O 1
ATOM 664 N N . ALA A 1 86 ? 2.741 14.848 3.135 1.00 91.75 86 ALA A N 1
ATOM 665 C CA . ALA A 1 86 ? 2.574 14.713 1.693 1.00 91.75 86 ALA A CA 1
ATOM 666 C C . ALA A 1 86 ? 1.921 13.369 1.330 1.00 91.75 86 ALA A C 1
ATOM 668 O O . ALA A 1 86 ? 0.976 13.348 0.539 1.00 91.75 86 ALA A O 1
ATOM 669 N N . ALA A 1 87 ? 2.369 12.270 1.951 1.00 94.62 87 ALA A N 1
ATOM 670 C CA . ALA A 1 87 ? 1.774 10.951 1.750 1.00 94.62 87 ALA A CA 1
ATOM 671 C C . ALA A 1 87 ? 0.297 10.918 2.163 1.00 94.62 87 ALA A C 1
ATOM 673 O O . ALA A 1 87 ? -0.538 10.489 1.375 1.00 94.62 87 ALA A O 1
ATOM 674 N N . ILE A 1 88 ? -0.049 11.417 3.354 1.00 96.88 88 ILE A N 1
ATOM 675 C CA . ILE A 1 88 ? -1.433 11.473 3.848 1.00 96.88 88 ILE A CA 1
ATOM 676 C C . ILE A 1 88 ? -2.308 12.276 2.884 1.00 96.88 88 ILE A C 1
ATOM 678 O O . ILE A 1 88 ? -3.370 11.804 2.487 1.00 96.88 88 ILE A O 1
ATOM 682 N N . ASN A 1 89 ? -1.869 13.472 2.484 1.00 95.62 89 ASN A N 1
ATOM 683 C CA . ASN A 1 89 ? -2.631 14.326 1.572 1.00 95.62 89 ASN A CA 1
ATOM 684 C C . ASN A 1 89 ? -2.856 13.653 0.211 1.00 95.62 89 ASN A C 1
ATOM 686 O O . ASN A 1 89 ? -3.950 13.742 -0.347 1.00 95.62 89 ASN A O 1
ATOM 690 N N . GLY A 1 90 ? -1.832 12.981 -0.320 1.00 96.00 90 GLY A N 1
ATOM 691 C CA . GLY A 1 90 ? -1.936 12.227 -1.566 1.00 96.00 90 GLY A CA 1
ATOM 692 C C . GLY A 1 90 ? -2.875 11.026 -1.442 1.00 96.00 90 GLY A C 1
ATOM 693 O O . GLY A 1 90 ? -3.757 10.869 -2.278 1.00 96.00 90 GLY A O 1
ATOM 694 N N . ILE A 1 91 ? -2.759 10.248 -0.361 1.00 97.38 91 ILE A N 1
ATOM 695 C CA . ILE A 1 91 ? -3.615 9.084 -0.090 1.00 97.38 91 ILE A CA 1
ATOM 696 C C . ILE A 1 91 ? -5.077 9.512 0.028 1.00 97.38 91 ILE A C 1
ATOM 698 O O . ILE A 1 91 ? -5.938 8.922 -0.611 1.00 97.38 91 ILE A O 1
ATOM 702 N N . VAL A 1 92 ? -5.377 10.556 0.805 1.00 96.81 92 VAL A N 1
ATOM 703 C CA . VAL A 1 92 ? -6.754 11.056 0.954 1.00 96.81 92 VAL A CA 1
ATOM 704 C C . VAL A 1 92 ? -7.310 11.530 -0.393 1.00 96.81 92 VAL A C 1
ATOM 706 O O . VAL A 1 92 ? -8.455 11.232 -0.720 1.00 96.81 92 VAL A O 1
ATOM 709 N N . ARG A 1 93 ? -6.495 12.210 -1.209 1.00 95.69 93 ARG A N 1
ATOM 710 C CA . ARG A 1 93 ? -6.889 12.666 -2.552 1.00 95.69 93 ARG A CA 1
ATOM 711 C C . ARG A 1 93 ? -7.150 11.519 -3.530 1.00 95.69 93 ARG A C 1
ATOM 713 O O . ARG A 1 93 ? -8.033 11.652 -4.373 1.00 95.69 93 ARG A O 1
ATOM 720 N N . ASP A 1 94 ? -6.350 10.460 -3.480 1.00 96.25 94 ASP A N 1
ATOM 721 C CA . ASP A 1 94 ? -6.572 9.259 -4.289 1.00 96.25 94 ASP A CA 1
ATOM 722 C C . ASP A 1 94 ? -7.871 8.568 -3.859 1.00 96.25 94 ASP A C 1
ATOM 724 O O . ASP A 1 94 ? -8.771 8.333 -4.669 1.00 96.25 94 ASP A O 1
ATOM 728 N N . LEU A 1 95 ? -8.025 8.354 -2.550 1.00 95.69 95 LEU A N 1
ATOM 729 C CA . LEU A 1 95 ? -9.182 7.674 -1.983 1.00 95.69 95 LEU A CA 1
ATOM 730 C C . LEU A 1 95 ? -10.489 8.447 -2.176 1.00 95.69 95 LEU A C 1
ATOM 732 O O . LEU A 1 95 ? -11.524 7.811 -2.339 1.00 95.69 95 LEU A O 1
ATOM 736 N N . SER A 1 96 ? -10.487 9.780 -2.246 1.00 93.69 96 SER A N 1
ATOM 737 C CA . SER A 1 96 ? -11.723 10.530 -2.519 1.00 93.69 96 SER A CA 1
ATOM 738 C C . SER A 1 96 ? -12.339 10.210 -3.888 1.00 93.69 96 SER A C 1
ATOM 740 O O . SER A 1 96 ? -13.546 10.353 -4.068 1.00 93.69 96 SER A O 1
ATOM 742 N N . ARG A 1 97 ? -11.538 9.708 -4.837 1.00 93.88 97 ARG A N 1
ATOM 743 C CA . ARG A 1 97 ? -11.970 9.306 -6.190 1.00 93.88 97 ARG A CA 1
ATOM 744 C C . ARG A 1 97 ? -12.114 7.794 -6.342 1.00 93.88 97 ARG A C 1
ATOM 746 O O . ARG A 1 97 ? -12.518 7.321 -7.403 1.00 93.88 97 ARG A O 1
ATOM 753 N N . ASN A 1 98 ? -11.744 7.034 -5.316 1.00 94.00 98 ASN A N 1
ATOM 754 C CA . ASN A 1 98 ? -11.688 5.586 -5.371 1.00 94.00 98 ASN A CA 1
ATOM 755 C C . ASN A 1 98 ? -13.064 4.983 -5.017 1.00 94.00 98 ASN A C 1
ATOM 757 O O . ASN A 1 98 ? -13.582 5.255 -3.932 1.00 94.00 98 ASN A O 1
ATOM 761 N N . PRO A 1 99 ? -13.663 4.135 -5.876 1.00 94.94 99 PRO A N 1
ATOM 762 C CA . PRO A 1 99 ? -14.959 3.515 -5.586 1.00 94.94 99 PRO A CA 1
ATOM 763 C C . PRO A 1 99 ? -14.928 2.586 -4.362 1.00 94.94 99 PRO A C 1
ATOM 765 O O . PRO A 1 99 ? -15.958 2.374 -3.729 1.00 94.94 99 PRO A O 1
ATOM 768 N N . ASP A 1 100 ? -13.760 2.054 -3.994 1.00 95.44 100 ASP A N 1
ATOM 769 C CA . ASP A 1 100 ? -13.583 1.180 -2.833 1.00 95.44 100 ASP A CA 1
ATOM 770 C C . ASP A 1 100 ? -13.115 1.936 -1.575 1.00 95.44 100 ASP A C 1
ATOM 772 O O . ASP A 1 100 ? -12.708 1.304 -0.595 1.00 95.44 100 ASP A O 1
ATOM 776 N N . ARG A 1 101 ? -13.187 3.277 -1.557 1.00 95.44 101 ARG A N 1
ATOM 777 C CA . ARG A 1 101 ? -12.696 4.107 -0.439 1.00 95.44 101 ARG A CA 1
ATOM 778 C C . ARG A 1 101 ? -13.230 3.680 0.926 1.00 95.44 101 ARG A C 1
ATOM 780 O O . ARG A 1 101 ? -12.464 3.624 1.886 1.00 95.44 101 ARG A O 1
ATOM 787 N N . ASP A 1 102 ? -14.506 3.305 1.003 1.00 95.81 102 ASP A N 1
ATOM 788 C CA . ASP A 1 102 ? -15.146 2.901 2.258 1.00 95.81 102 ASP A CA 1
ATOM 789 C C . ASP A 1 102 ? -14.612 1.558 2.743 1.00 95.81 102 ASP A C 1
ATOM 791 O O . ASP A 1 102 ? -14.319 1.395 3.926 1.00 95.81 102 ASP A O 1
ATOM 795 N N . LYS A 1 103 ? -14.399 0.614 1.818 1.00 97.75 103 LYS A N 1
ATOM 796 C CA . LYS A 1 103 ? -13.795 -0.687 2.129 1.00 97.75 103 LYS A CA 1
ATOM 797 C C . LYS A 1 103 ? -12.360 -0.516 2.607 1.00 97.75 103 LYS A C 1
ATOM 799 O O . LYS A 1 103 ? -11.959 -1.181 3.554 1.00 97.75 103 LYS A O 1
ATOM 804 N N . ILE A 1 104 ? -11.596 0.377 1.977 1.00 97.81 104 ILE A N 1
ATOM 805 C CA . ILE A 1 104 ? -10.212 0.673 2.363 1.00 97.81 104 ILE A CA 1
ATOM 806 C C . ILE A 1 104 ? -10.172 1.310 3.755 1.00 97.81 104 ILE A C 1
ATOM 808 O O . ILE A 1 104 ? -9.415 0.858 4.613 1.00 97.81 104 ILE A O 1
ATOM 812 N N . ALA A 1 105 ? -11.005 2.321 4.008 1.00 97.12 105 ALA A N 1
ATOM 813 C CA . ALA A 1 105 ? -11.064 2.986 5.304 1.00 97.12 105 ALA A CA 1
ATOM 814 C C . ALA A 1 105 ? -11.541 2.039 6.418 1.00 97.12 105 ALA A C 1
ATOM 816 O O . ALA A 1 105 ? -10.988 2.061 7.517 1.00 97.12 105 ALA A O 1
ATOM 817 N N . GLN A 1 106 ? -12.524 1.181 6.136 1.00 97.75 106 GLN A N 1
ATOM 818 C CA . GLN A 1 106 ? -13.001 0.163 7.071 1.00 97.75 106 GLN A CA 1
ATOM 819 C C . GLN A 1 106 ? -11.919 -0.874 7.383 1.00 97.75 106 GLN A C 1
ATOM 821 O O . GLN A 1 106 ? -11.637 -1.129 8.550 1.00 97.75 106 GLN A O 1
ATOM 826 N N . ASP A 1 107 ? -11.253 -1.406 6.358 1.00 98.38 107 ASP A N 1
ATOM 827 C CA . ASP A 1 107 ? -10.182 -2.393 6.513 1.00 98.38 107 ASP A CA 1
ATOM 828 C C . ASP A 1 107 ? -8.994 -1.837 7.319 1.00 98.38 107 ASP A C 1
ATOM 830 O O . ASP A 1 107 ? -8.417 -2.552 8.139 1.00 98.38 107 ASP A O 1
ATOM 834 N N . LEU A 1 108 ? -8.671 -0.548 7.157 1.00 97.94 108 LEU A N 1
ATOM 835 C CA . LEU A 1 108 ? -7.691 0.155 7.991 1.00 97.94 108 LEU A CA 1
ATOM 836 C C . LEU A 1 108 ? -8.122 0.253 9.462 1.00 97.94 108 LEU A C 1
ATOM 838 O O . LEU A 1 108 ? -7.308 -0.009 10.346 1.00 97.94 108 LEU A O 1
ATOM 842 N N . ARG A 1 109 ? -9.380 0.630 9.729 1.00 97.19 109 ARG A N 1
ATOM 843 C CA . ARG A 1 109 ? -9.905 0.790 11.097 1.00 97.19 109 ARG A CA 1
ATOM 844 C C . ARG A 1 109 ? -9.985 -0.545 11.834 1.00 97.19 109 ARG A C 1
ATOM 846 O O . ARG A 1 109 ? -9.465 -0.660 12.940 1.00 97.19 109 ARG A O 1
ATOM 853 N N . ASP A 1 110 ? -10.562 -1.560 11.197 1.00 98.00 110 ASP A N 1
ATOM 854 C CA . ASP A 1 110 ? -10.787 -2.876 11.810 1.00 98.00 110 ASP A CA 1
ATOM 855 C C . ASP A 1 110 ? -9.483 -3.613 12.123 1.00 98.00 110 ASP A C 1
ATOM 857 O O . ASP A 1 110 ? -9.437 -4.472 13.001 1.00 98.00 110 ASP A O 1
ATOM 861 N N . ASN A 1 111 ? -8.407 -3.283 11.404 1.00 97.38 111 ASN A N 1
ATOM 862 C CA . ASN A 1 111 ? -7.137 -3.996 11.480 1.00 97.38 111 ASN A CA 1
ATOM 863 C C . ASN A 1 111 ? -5.975 -3.069 11.852 1.00 97.38 111 ASN A C 1
ATOM 865 O O . ASN A 1 111 ? -4.827 -3.345 11.499 1.00 97.38 111 ASN A O 1
ATOM 869 N N . ILE A 1 112 ? -6.244 -1.999 12.607 1.00 96.44 112 ILE A N 1
ATOM 870 C CA . ILE A 1 112 ? -5.217 -1.055 13.073 1.00 96.44 112 ILE A CA 1
ATOM 871 C C . ILE A 1 112 ? -4.074 -1.766 13.817 1.00 96.44 112 ILE A C 1
ATOM 873 O O . ILE A 1 112 ? -2.909 -1.431 13.646 1.00 96.44 112 ILE A O 1
ATOM 877 N N . HIS A 1 113 ? -4.367 -2.833 14.562 1.00 95.75 113 HIS A N 1
ATOM 878 C CA . HIS A 1 113 ? -3.353 -3.614 15.281 1.00 95.75 113 HIS A CA 1
ATOM 879 C C . HIS A 1 113 ? -2.435 -4.453 14.378 1.00 95.75 113 HIS A C 1
ATOM 881 O O . HIS A 1 113 ? -1.431 -4.985 14.848 1.00 95.75 113 HIS A O 1
ATOM 887 N N . ALA A 1 114 ? -2.764 -4.584 13.091 1.00 95.31 114 ALA A N 1
ATOM 888 C CA . ALA A 1 114 ? -1.946 -5.286 12.109 1.00 95.31 114 ALA A CA 1
ATOM 889 C C . ALA A 1 114 ? -0.936 -4.369 11.393 1.00 95.31 114 ALA A C 1
ATOM 891 O O . ALA A 1 114 ? -0.171 -4.845 10.547 1.00 95.31 114 ALA A O 1
ATOM 892 N N . VAL A 1 115 ? -0.909 -3.068 11.707 1.00 96.12 115 VAL A N 1
ATOM 893 C CA . VAL A 1 115 ? 0.200 -2.179 11.336 1.00 96.12 115 VAL A CA 1
ATOM 894 C C . VAL A 1 115 ? 1.128 -1.955 12.537 1.00 96.12 115 VAL A C 1
ATOM 896 O O . VAL A 1 115 ? 0.723 -2.153 13.680 1.00 96.12 115 VAL A O 1
ATOM 899 N N . PRO A 1 116 ? 2.395 -1.555 12.337 1.00 95.50 116 PRO A N 1
ATOM 900 C CA . PRO A 1 116 ? 3.265 -1.251 13.465 1.00 95.50 116 PRO A CA 1
ATOM 901 C C . PRO A 1 116 ? 2.862 0.074 14.137 1.00 95.50 116 PRO A C 1
ATOM 903 O O . PRO A 1 116 ? 2.367 0.982 13.474 1.00 95.50 116 PRO A O 1
ATOM 906 N N . ALA A 1 117 ? 3.161 0.219 15.433 1.00 96.75 117 ALA A N 1
ATOM 907 C CA . ALA A 1 117 ? 2.684 1.331 16.269 1.00 96.75 117 ALA A CA 1
ATOM 908 C C . ALA A 1 117 ? 2.961 2.741 15.708 1.00 96.75 117 ALA A C 1
ATOM 910 O O . ALA A 1 117 ? 2.137 3.637 15.859 1.00 96.75 117 ALA A O 1
ATOM 911 N N . TRP A 1 118 ? 4.087 2.948 15.014 1.00 96.50 118 TRP A N 1
ATOM 912 C CA . TRP A 1 118 ? 4.413 4.245 14.400 1.00 96.50 118 TRP A CA 1
ATOM 913 C C . TRP A 1 118 ? 3.397 4.683 13.330 1.00 96.50 118 TRP A C 1
ATOM 915 O O . TRP A 1 118 ? 3.300 5.869 13.033 1.00 96.50 118 TRP A O 1
ATOM 925 N N . MET A 1 119 ? 2.655 3.741 12.738 1.00 97.62 119 MET A N 1
ATOM 926 C CA . MET A 1 119 ? 1.701 4.004 11.661 1.00 97.62 119 MET A CA 1
ATOM 927 C C . MET A 1 119 ? 0.302 4.355 12.190 1.00 97.62 119 MET A C 1
ATOM 929 O O . MET A 1 119 ? -0.497 4.913 11.442 1.00 97.62 119 MET A O 1
ATOM 933 N N . TYR A 1 120 ? 0.007 4.088 13.468 1.00 97.56 120 TYR A N 1
ATOM 934 C CA . TYR A 1 120 ? -1.303 4.355 14.078 1.00 97.56 120 TYR A CA 1
ATOM 935 C C . TYR A 1 120 ? -1.793 5.794 13.851 1.00 97.56 120 TYR A C 1
ATOM 937 O O . TYR A 1 120 ? -2.855 5.952 13.246 1.00 97.56 120 TYR A O 1
ATOM 945 N N . PRO A 1 121 ? -1.025 6.849 14.202 1.00 97.75 121 PRO A N 1
ATOM 946 C CA . PRO A 1 121 ? -1.491 8.225 14.010 1.00 97.75 121 PRO A CA 1
ATOM 947 C C . PRO A 1 121 ? -1.725 8.589 12.533 1.00 97.75 121 PRO A C 1
ATOM 949 O O . PRO A 1 121 ? -2.566 9.437 12.223 1.00 97.75 121 PRO A O 1
ATOM 952 N N . LEU A 1 122 ? -1.009 7.944 11.603 1.00 97.88 122 LEU A N 1
ATOM 953 C CA . LEU A 1 122 ? -1.176 8.162 10.164 1.00 97.88 122 LEU A CA 1
ATOM 954 C C . LEU A 1 122 ? -2.493 7.552 9.677 1.00 97.88 122 LEU A C 1
ATOM 956 O O . LEU A 1 122 ? -3.257 8.212 8.976 1.00 97.88 122 LEU A O 1
ATOM 960 N N . VAL A 1 123 ? -2.779 6.312 10.085 1.00 97.69 123 VAL A N 1
ATOM 961 C CA . VAL A 1 123 ? -4.020 5.610 9.732 1.00 97.69 123 VAL A CA 1
ATOM 962 C C . VAL A 1 123 ? -5.237 6.313 10.329 1.00 97.69 123 VAL A C 1
ATOM 964 O O . VAL A 1 123 ? -6.223 6.528 9.624 1.00 97.69 123 VAL A O 1
ATOM 967 N N . GLU A 1 124 ? -5.169 6.732 11.592 1.00 97.19 124 GLU A N 1
ATOM 968 C CA . GLU A 1 124 ? -6.234 7.513 12.236 1.00 97.19 124 GLU A CA 1
ATOM 969 C C . GLU A 1 124 ? -6.492 8.827 11.492 1.00 97.19 124 GLU A C 1
ATOM 971 O O . GLU A 1 124 ? -7.637 9.176 11.213 1.00 97.19 124 GLU A O 1
ATOM 976 N N . THR A 1 125 ? -5.432 9.535 11.091 1.00 97.81 125 THR A N 1
ATOM 977 C CA . THR A 1 125 ? -5.567 10.787 10.333 1.00 97.81 125 THR A CA 1
ATOM 978 C C . THR A 1 125 ? -6.187 10.561 8.955 1.00 97.81 125 THR A C 1
ATOM 980 O O . THR A 1 125 ? -7.080 11.312 8.566 1.00 97.81 125 THR A O 1
ATOM 983 N N . ILE A 1 126 ? -5.747 9.533 8.223 1.00 97.38 126 ILE A N 1
ATOM 984 C CA . ILE A 1 126 ? -6.294 9.187 6.903 1.00 97.38 126 ILE A CA 1
ATOM 985 C C . ILE A 1 126 ? -7.778 8.827 7.023 1.00 97.38 126 ILE A C 1
ATOM 987 O O . ILE A 1 126 ? -8.610 9.387 6.315 1.00 97.38 126 ILE A O 1
ATOM 991 N N . THR A 1 127 ? -8.123 7.921 7.939 1.00 96.88 127 THR A N 1
ATOM 992 C CA . THR A 1 127 ? -9.500 7.430 8.103 1.00 96.88 127 THR A CA 1
ATOM 993 C C . THR A 1 127 ? -10.456 8.514 8.596 1.00 96.88 127 THR A C 1
ATOM 995 O O . THR A 1 127 ? -11.591 8.557 8.123 1.00 96.88 127 THR A O 1
ATOM 998 N N . ARG A 1 128 ? -10.000 9.420 9.473 1.00 96.69 128 ARG A N 1
ATOM 999 C CA . ARG A 1 128 ? -10.763 10.606 9.888 1.00 96.69 128 ARG A CA 1
ATOM 1000 C C . ARG A 1 128 ? -11.044 11.539 8.709 1.00 96.69 128 ARG A C 1
ATOM 1002 O O . ARG A 1 128 ? -12.199 11.867 8.474 1.00 96.69 128 ARG A O 1
ATOM 1009 N N . ARG A 1 129 ? -10.019 11.910 7.935 1.00 95.69 129 ARG A N 1
ATOM 1010 C CA . ARG A 1 129 ? -10.176 12.831 6.793 1.00 95.69 129 ARG A CA 1
ATOM 1011 C C . ARG A 1 129 ? -11.091 12.283 5.699 1.00 95.69 129 ARG A C 1
ATOM 1013 O O . ARG A 1 129 ? -11.824 13.042 5.083 1.00 95.69 129 ARG A O 1
ATOM 1020 N N . ILE A 1 130 ? -11.081 10.967 5.478 1.00 93.38 130 ILE A N 1
ATOM 1021 C CA . ILE A 1 130 ? -12.018 10.319 4.546 1.00 93.38 130 ILE A CA 1
ATOM 1022 C C . ILE A 1 130 ? -13.464 10.452 5.040 1.00 93.38 130 ILE A C 1
ATOM 1024 O O . ILE A 1 130 ? -14.359 10.659 4.229 1.00 93.38 130 ILE A O 1
ATOM 1028 N N . ALA A 1 131 ? -13.709 10.341 6.348 1.00 90.69 131 ALA A N 1
ATOM 1029 C CA . ALA A 1 131 ? -15.049 10.509 6.913 1.00 90.69 131 ALA A CA 1
ATOM 1030 C C . ALA A 1 131 ? -15.526 11.976 6.871 1.00 90.69 131 ALA A C 1
ATOM 1032 O O . ALA A 1 131 ? -16.703 12.239 6.632 1.00 90.69 131 ALA A O 1
ATOM 1033 N N . GLU A 1 132 ? -14.619 12.936 7.061 1.00 89.81 132 GLU A N 1
ATOM 1034 C CA . GLU A 1 132 ? -14.916 14.372 6.935 1.00 89.81 132 GLU A CA 1
ATOM 1035 C C . GLU A 1 132 ? -15.355 14.726 5.498 1.00 89.81 132 GLU A C 1
ATOM 1037 O O . GLU A 1 132 ? -16.407 15.337 5.317 1.00 89.81 132 GLU A O 1
ATOM 1042 N N . ASP A 1 133 ? -14.645 14.220 4.481 1.00 81.44 133 ASP A N 1
ATOM 1043 C CA . ASP A 1 133 ? -14.970 14.401 3.051 1.00 81.44 133 ASP A CA 1
ATOM 1044 C C . ASP A 1 133 ? -16.356 13.833 2.668 1.00 81.44 133 ASP A C 1
ATOM 1046 O O . ASP A 1 133 ? -17.021 14.316 1.754 1.00 81.44 133 ASP A O 1
ATOM 1050 N N . GLN A 1 134 ? -16.848 12.822 3.395 1.00 71.31 134 GLN A N 1
ATOM 1051 C CA . GLN A 1 134 ? -18.209 12.294 3.211 1.00 71.31 134 GLN A CA 1
ATOM 1052 C C . GLN A 1 134 ? -19.288 13.222 3.760 1.00 71.31 134 GLN A C 1
ATOM 1054 O O . GLN A 1 134 ? -20.395 13.261 3.226 1.00 71.31 134 GLN A O 1
ATOM 1059 N N . THR A 1 135 ? -18.976 13.939 4.836 1.00 66.88 135 THR A N 1
ATOM 1060 C CA . THR A 1 135 ? -19.947 14.781 5.537 1.00 66.88 135 THR A CA 1
ATOM 1061 C C . THR A 1 135 ? -20.194 16.078 4.764 1.00 66.88 135 THR A C 1
ATOM 1063 O O . THR A 1 135 ? -21.316 16.573 4.742 1.00 66.88 135 THR A O 1
ATOM 1066 N N . GLU A 1 136 ? -19.177 16.588 4.064 1.00 61.78 136 GLU A N 1
ATOM 1067 C CA . GLU A 1 136 ? -19.288 17.781 3.213 1.00 61.78 136 GLU A CA 1
ATOM 1068 C C . GLU A 1 136 ? -19.935 17.500 1.841 1.00 61.78 136 GLU A C 1
ATOM 1070 O O . GLU A 1 136 ? -20.469 18.413 1.216 1.00 61.78 136 GLU A O 1
ATOM 1075 N N . GLY A 1 137 ? -19.936 16.243 1.377 1.00 57.41 137 GLY A N 1
ATOM 1076 C CA . GLY A 1 137 ? -20.511 15.824 0.089 1.00 57.41 137 GLY A CA 1
ATOM 1077 C C . GLY A 1 137 ? -21.935 15.246 0.142 1.00 57.41 137 GLY A C 1
ATOM 1078 O O . GLY A 1 137 ? -22.408 14.721 -0.868 1.00 57.41 137 GLY A O 1
ATOM 1079 N N . GLY A 1 138 ? -22.608 15.275 1.298 1.00 49.44 138 GLY A N 1
ATOM 1080 C CA . GLY A 1 138 ? -23.989 14.795 1.438 1.00 49.44 138 GLY A CA 1
ATOM 1081 C C . GLY A 1 138 ? -25.002 15.704 0.720 1.00 49.44 138 GLY A C 1
ATOM 1082 O O . GLY A 1 138 ? -24.785 16.914 0.663 1.00 49.44 138 GLY A O 1
ATOM 1083 N N . PRO A 1 139 ? -26.112 15.168 0.166 1.00 49.22 139 PRO A N 1
ATOM 1084 C CA . PRO A 1 139 ? -27.125 15.991 -0.487 1.00 49.22 139 PRO A CA 1
ATOM 1085 C C . PRO A 1 139 ? -27.697 16.997 0.518 1.00 49.22 139 PRO A C 1
ATOM 1087 O O . PRO A 1 139 ? -28.154 16.615 1.597 1.00 49.22 139 PRO A O 1
ATOM 1090 N N . GLU A 1 140 ? -27.649 18.281 0.161 1.00 52.84 140 GLU A N 1
ATOM 1091 C CA . GLU A 1 140 ? -28.268 19.363 0.924 1.00 52.84 140 GLU A CA 1
ATOM 1092 C C . GLU A 1 140 ? -29.750 19.011 1.149 1.00 52.84 140 GLU A C 1
ATOM 1094 O O . GLU A 1 140 ? -30.435 18.661 0.182 1.00 52.84 140 GLU A O 1
ATOM 1099 N N . PRO A 1 141 ? -30.261 19.026 2.396 1.00 48.47 141 PRO A N 1
ATOM 1100 C CA . PRO A 1 141 ? -31.649 18.681 2.641 1.00 48.47 141 PRO A CA 1
ATOM 1101 C C . PRO A 1 141 ? -32.513 19.715 1.926 1.00 48.47 141 PRO A C 1
ATOM 1103 O O . PRO A 1 141 ? -32.453 20.910 2.224 1.00 48.47 141 PRO A O 1
ATOM 1106 N N . GLU A 1 142 ? -33.284 19.231 0.954 1.00 50.38 142 GLU A N 1
ATOM 1107 C CA . GLU A 1 142 ? -34.285 19.981 0.214 1.00 50.38 142 GLU A CA 1
ATOM 1108 C C . GLU A 1 142 ? -35.112 20.778 1.225 1.00 50.38 142 GLU A C 1
ATOM 1110 O O . GLU A 1 142 ? -35.839 20.211 2.046 1.00 50.38 142 GLU A O 1
ATOM 1115 N N . ARG A 1 143 ? -34.907 22.103 1.248 1.00 48.53 143 ARG A N 1
ATOM 1116 C CA . ARG A 1 143 ? -35.626 23.005 2.145 1.00 48.53 143 ARG A CA 1
ATOM 1117 C C . ARG A 1 143 ? -37.106 22.774 1.905 1.00 48.53 143 ARG A C 1
ATOM 1119 O O . ARG A 1 143 ? -37.624 23.167 0.861 1.00 48.53 143 ARG A O 1
ATOM 1126 N N . ALA A 1 144 ? -37.759 22.144 2.877 1.00 50.03 144 ALA A N 1
ATOM 1127 C CA . ALA A 1 144 ? -39.199 22.022 2.929 1.00 50.03 144 ALA A CA 1
ATOM 1128 C C . ALA A 1 144 ? -39.785 23.414 2.684 1.00 50.03 144 ALA A C 1
ATOM 1130 O O . ALA A 1 144 ? -39.622 24.329 3.496 1.00 50.03 144 ALA A O 1
ATOM 1131 N N . LYS A 1 145 ? -40.407 23.585 1.516 1.00 50.75 145 LYS A N 1
ATOM 1132 C CA . LYS A 1 145 ? -41.198 24.759 1.185 1.00 50.75 145 LYS A CA 1
ATOM 1133 C C . LYS A 1 145 ? -42.429 24.689 2.081 1.00 50.75 145 LYS A C 1
ATOM 1135 O O . LYS A 1 145 ? -43.422 24.067 1.730 1.00 50.75 145 LYS A O 1
ATOM 1140 N N . GLY A 1 146 ? -42.281 25.224 3.289 1.00 42.28 146 GLY A N 1
ATOM 1141 C CA . GLY A 1 146 ? -43.360 25.363 4.248 1.00 42.28 146 GLY A CA 1
ATOM 1142 C C . GLY A 1 146 ? -44.439 26.254 3.656 1.00 42.28 146 GLY A C 1
ATOM 1143 O O . GLY A 1 146 ? -44.183 27.414 3.331 1.00 42.28 146 GLY A O 1
ATOM 1144 N N . ASP A 1 147 ? -45.623 25.674 3.504 1.00 53.25 147 ASP A N 1
ATOM 1145 C CA . ASP A 1 147 ? -46.880 26.391 3.376 1.00 53.25 147 ASP A CA 1
ATOM 1146 C C . ASP A 1 147 ? -47.039 27.368 4.550 1.00 53.25 147 ASP A C 1
ATOM 1148 O O . ASP A 1 147 ? -47.162 26.962 5.704 1.00 53.25 147 ASP A O 1
ATOM 1152 N N . HIS A 1 148 ? -47.078 28.661 4.241 1.00 45.66 148 HIS A N 1
ATOM 1153 C CA . HIS A 1 148 ? -47.696 29.696 5.068 1.00 45.66 148 HIS A CA 1
ATOM 1154 C C . HIS A 1 148 ? -48.425 30.625 4.087 1.00 45.66 148 HIS A C 1
ATOM 1156 O O . HIS A 1 148 ? -47.785 31.294 3.282 1.00 45.66 148 HIS A O 1
ATOM 1162 N N . ALA A 1 149 ? -49.726 30.433 3.888 1.00 44.91 149 ALA A N 1
ATOM 1163 C CA . ALA A 1 149 ? -50.847 30.869 4.726 1.00 44.91 149 ALA A CA 1
ATOM 1164 C C . ALA A 1 149 ? -51.490 32.122 4.110 1.00 44.91 149 ALA A C 1
ATOM 1166 O O . ALA A 1 149 ? -50.854 33.161 3.945 1.00 44.91 149 ALA A O 1
ATOM 1167 N N . GLU A 1 150 ? -52.759 31.949 3.746 1.00 43.75 150 GLU A N 1
ATOM 1168 C CA . GLU A 1 150 ? -53.775 32.988 3.597 1.00 43.75 150 GLU A CA 1
ATOM 1169 C C . GLU A 1 150 ? -53.664 33.999 4.757 1.00 43.75 150 GLU A C 1
ATOM 1171 O O . GLU A 1 150 ? -53.441 33.583 5.893 1.00 43.75 150 GLU A O 1
ATOM 1176 N N . ASP A 1 151 ? -53.776 35.307 4.504 1.00 40.22 151 ASP A N 1
ATOM 1177 C CA . ASP A 1 151 ? -55.012 36.058 4.781 1.00 40.22 151 ASP A CA 1
ATOM 1178 C C . ASP A 1 151 ? -54.853 37.589 4.568 1.00 40.22 151 ASP A C 1
ATOM 1180 O O . ASP A 1 151 ? -53.788 38.163 4.790 1.00 40.22 151 ASP A O 1
ATOM 1184 N N . VAL A 1 152 ? -55.963 38.206 4.142 1.00 42.16 152 VAL A N 1
ATOM 1185 C CA . VAL A 1 152 ? -56.403 39.624 4.219 1.00 42.16 152 VAL A CA 1
ATOM 1186 C C . VAL A 1 152 ? -55.446 40.814 3.971 1.00 42.16 152 VAL A C 1
ATOM 1188 O O . VAL A 1 152 ? -54.641 41.191 4.821 1.00 42.16 152 VAL A O 1
ATOM 1191 N N . HIS A 1 153 ? -55.726 41.588 2.907 1.00 37.81 153 HIS A N 1
ATOM 1192 C CA . HIS A 1 153 ? -56.538 42.818 3.020 1.00 37.81 153 HIS A CA 1
ATOM 1193 C C . HIS A 1 153 ? -57.079 43.319 1.674 1.00 37.81 153 HIS A C 1
ATOM 1195 O O . HIS A 1 153 ? -56.356 43.204 0.659 1.00 37.81 153 HIS A O 1
#

Foldseek 3Di:
DAQVVLCVVLVLDPDDALEDEDEDQDPWDKDWDQPCPPPPPDPDTRIRIYTYDYDDPVLPVLVPALQNSLLNNVVVCVVVVHDLVSSLVSNLVSLLPDPCSVSNLVSCVVVVVSHDPVCNVSSVSSSVSNVVSVVVPDPDPDPPPDDDDDDDD